Protein AF-A0A7T5E0L0-F1 (afdb_monomer_lite)

Secondary structure (DSSP, 8-state):
--HHHHHHHHHH-TTBS--HHHHHHHHHHHHHHHHHHT--HHHHHHHHHHHHHHHHHHHHHHHHHH-HHHHHHHHHHHSSTTTHHHHHHHS-HHHHHHHHHHHHHHH---HHHHHHHHHHHHHHHHHHHHTTSBPTT-----HHHHHHHHS-TTSS--HHHHHHHHHHHHSPPP--

Sequence (176 aa):
MSLFFDVLTAINNPHQQGSVDQLGSVVEALQQLASRQGLEMAQMIALLDSLGQELQPILQDQASAIGVGALEGLLGKLSGAGSLGLLQVAIPRPLQQEIIQAVAQQTGIQADQIQAMLPQLIPAIMGLLGMGAAKPGTSGQNVLLEAFLKSEPGQSTDLGTVINFATRFLNPPAQA

Radius of gyration: 15.5 Å; chains: 1; bounding box: 49×32×40 Å

Foldseek 3Di:
DALLVVLVVLCVDPQFQHHLVLLVVLLVLLVVLCVVLVHDLVLSLLLQQLLLLLVQVLLLVVCVVPNQVVSLVLLVVCLDPPNPVSCCVSQPPVSLQVSLVSSCVRRVDDSVSSVVCVSVSVSSVSSSQRSQDGDPPDDDGSSSSVQSNPADNVGHSSSSVSSVVSVCVVVPPDDD

Structure (mmCIF, N/CA/C/O backbone):
data_AF-A0A7T5E0L0-F1
#
_entry.id   AF-A0A7T5E0L0-F1
#
loop_
_atom_site.group_PDB
_atom_site.id
_atom_site.type_symbol
_atom_site.label_atom_id
_atom_site.label_alt_id
_atom_site.label_comp_id
_atom_site.label_asym_id
_atom_site.label_entity_id
_atom_site.label_seq_id
_atom_site.pdbx_PDB_ins_code
_atom_site.Cartn_x
_atom_site.Cartn_y
_atom_site.Cartn_z
_atom_site.occupancy
_atom_site.B_iso_or_equiv
_atom_site.auth_seq_id
_atom_site.auth_comp_id
_atom_site.auth_asym_id
_atom_site.auth_atom_id
_atom_site.pdbx_PDB_model_num
ATOM 1 N N . MET A 1 1 ? 1.299 15.545 -6.911 1.00 59.91 1 MET A N 1
ATOM 2 C CA . MET A 1 1 ? 0.249 14.930 -7.757 1.00 59.91 1 MET A CA 1
ATOM 3 C C . MET A 1 1 ? -0.255 13.719 -6.988 1.00 59.91 1 MET A C 1
ATOM 5 O O . MET A 1 1 ? 0.554 13.123 -6.295 1.00 59.91 1 MET A O 1
ATOM 9 N N . SER A 1 2 ? -1.561 13.435 -6.982 1.00 80.62 2 SER A N 1
ATOM 10 C CA . SER A 1 2 ? -2.090 12.315 -6.183 1.00 80.62 2 SER A CA 1
ATOM 11 C C . SER A 1 2 ? -1.760 10.983 -6.856 1.00 80.62 2 SER A C 1
ATOM 13 O O . SER A 1 2 ? -1.928 10.871 -8.070 1.00 80.62 2 SER A O 1
ATOM 15 N N . LEU A 1 3 ? -1.408 9.973 -6.056 1.00 87.31 3 LEU A N 1
ATOM 16 C CA . LEU A 1 3 ? -1.119 8.608 -6.505 1.00 87.31 3 LEU A CA 1
ATOM 17 C C . LEU A 1 3 ? -2.241 8.018 -7.384 1.00 87.31 3 LEU A C 1
ATOM 19 O O . LEU A 1 3 ? -1.978 7.217 -8.273 1.00 87.31 3 LEU A O 1
ATOM 23 N N . PHE A 1 4 ? -3.495 8.454 -7.212 1.00 88.94 4 PHE A N 1
ATOM 24 C CA . PHE A 1 4 ? -4.599 8.039 -8.083 1.00 88.94 4 PHE A CA 1
ATOM 25 C C . PHE A 1 4 ? -4.435 8.523 -9.533 1.00 88.94 4 PHE A C 1
ATOM 27 O O . PHE A 1 4 ? -4.710 7.777 -10.470 1.00 88.94 4 PHE A O 1
ATOM 34 N N . PHE A 1 5 ? -3.961 9.755 -9.744 1.00 88.50 5 PHE A N 1
ATOM 35 C CA . PHE A 1 5 ? -3.672 10.243 -11.095 1.00 88.50 5 PHE A CA 1
ATOM 36 C C . PHE A 1 5 ? -2.504 9.488 -11.722 1.00 88.50 5 PHE A C 1
ATOM 38 O O . PHE A 1 5 ? -2.532 9.219 -12.925 1.00 88.50 5 PHE A O 1
ATOM 45 N N . ASP A 1 6 ? -1.515 9.099 -10.918 1.00 89.50 6 ASP A N 1
ATOM 46 C CA . ASP A 1 6 ? -0.421 8.256 -11.389 1.00 89.50 6 ASP A CA 1
ATOM 47 C C . ASP A 1 6 ? -0.944 6.867 -11.779 1.00 89.50 6 ASP A C 1
ATOM 49 O O . ASP A 1 6 ? -0.530 6.334 -12.806 1.00 89.50 6 ASP A O 1
ATOM 53 N N . VAL A 1 7 ? -1.929 6.314 -11.053 1.00 89.81 7 VAL A N 1
ATOM 54 C CA . VAL A 1 7 ? -2.611 5.057 -11.425 1.00 89.81 7 VAL A CA 1
ATOM 55 C C . VAL A 1 7 ? -3.330 5.201 -12.765 1.00 89.81 7 VAL A C 1
ATOM 57 O O . VAL A 1 7 ? -3.176 4.347 -13.635 1.00 89.81 7 VAL A O 1
ATOM 60 N N . LEU A 1 8 ? -4.079 6.285 -12.981 1.00 91.00 8 LEU A N 1
ATOM 61 C CA . LEU A 1 8 ? -4.738 6.526 -14.270 1.00 91.00 8 LEU A CA 1
ATOM 62 C C . LEU A 1 8 ? -3.728 6.701 -15.410 1.00 91.00 8 LEU A C 1
ATOM 64 O O . LEU A 1 8 ? -3.932 6.181 -16.507 1.00 91.00 8 LEU A O 1
ATOM 68 N N . THR A 1 9 ? -2.625 7.399 -15.144 1.00 90.62 9 THR A N 1
ATOM 69 C CA . THR A 1 9 ? -1.525 7.563 -16.101 1.00 90.62 9 THR A CA 1
ATOM 70 C C . THR A 1 9 ? -0.888 6.216 -16.423 1.00 90.62 9 THR A C 1
ATOM 72 O O . THR A 1 9 ? -0.612 5.943 -17.589 1.00 90.62 9 THR A O 1
ATOM 75 N N . ALA A 1 10 ? -0.725 5.350 -15.421 1.00 90.75 10 ALA A N 1
ATOM 76 C CA . ALA A 1 10 ? -0.184 4.012 -15.592 1.00 90.75 10 ALA A CA 1
ATOM 77 C C . ALA A 1 10 ? -1.085 3.118 -16.439 1.00 90.75 10 ALA A C 1
ATOM 79 O O . ALA A 1 10 ? -0.617 2.465 -17.367 1.00 90.75 10 ALA A O 1
ATOM 80 N N . ILE A 1 11 ? -2.390 3.153 -16.176 1.00 91.56 11 ILE A N 1
ATOM 81 C CA . ILE A 1 11 ? -3.395 2.429 -16.959 1.00 91.56 11 ILE A CA 1
ATOM 82 C C . ILE A 1 11 ? -3.414 2.909 -18.417 1.00 91.56 11 ILE A C 1
ATOM 84 O O . ILE A 1 11 ? -3.551 2.104 -19.335 1.00 91.56 11 ILE A O 1
ATOM 88 N N . ASN A 1 12 ? -3.269 4.215 -18.644 1.00 91.44 12 ASN A N 1
ATOM 89 C CA . ASN A 1 12 ? -3.275 4.792 -19.988 1.00 91.44 12 ASN A CA 1
ATOM 90 C C . ASN A 1 12 ? -1.915 4.664 -20.707 1.00 91.44 12 ASN A C 1
ATOM 92 O O . ASN A 1 12 ? -1.800 4.985 -21.890 1.00 91.44 12 ASN A O 1
ATOM 96 N N . ASN A 1 13 ? -0.864 4.203 -20.022 1.00 88.81 13 ASN A N 1
ATOM 97 C CA . ASN A 1 13 ? 0.455 4.036 -20.614 1.00 88.81 13 ASN A CA 1
ATOM 98 C C . ASN A 1 13 ? 0.610 2.618 -21.193 1.00 88.81 13 ASN A C 1
ATOM 100 O O . ASN A 1 13 ? 0.701 1.645 -20.440 1.00 88.81 13 ASN A O 1
ATOM 104 N N . PRO A 1 14 ? 0.741 2.457 -22.525 1.00 86.25 14 PRO A N 1
ATOM 105 C CA . PRO A 1 14 ? 0.881 1.136 -23.134 1.00 86.25 14 PRO A CA 1
ATOM 106 C C . PRO A 1 14 ? 2.147 0.394 -22.682 1.00 86.25 14 PRO A C 1
ATOM 108 O O . PRO A 1 14 ? 2.178 -0.835 -22.766 1.00 86.25 14 PRO A O 1
ATOM 111 N N . HIS A 1 15 ? 3.157 1.100 -22.167 1.00 87.81 15 HIS A N 1
ATOM 112 C CA . HIS A 1 15 ? 4.403 0.525 -21.660 1.00 87.81 15 HIS A CA 1
ATOM 113 C C . HIS A 1 15 ? 4.331 0.065 -20.197 1.00 87.81 15 HIS A C 1
ATOM 115 O O . HIS A 1 15 ? 5.283 -0.548 -19.724 1.00 87.81 15 HIS A O 1
ATOM 121 N N . GLN A 1 16 ? 3.231 0.318 -19.484 1.00 89.31 16 GLN A N 1
ATOM 122 C CA . GLN A 1 16 ? 3.060 -0.090 -18.087 1.00 89.31 16 GLN A CA 1
ATOM 123 C C . GLN A 1 16 ? 2.062 -1.241 -17.948 1.00 89.31 16 GLN A C 1
ATOM 125 O O . GLN A 1 16 ? 1.278 -1.522 -18.858 1.00 89.31 16 GLN A O 1
ATOM 130 N N . GLN A 1 17 ? 2.157 -1.975 -16.839 1.00 87.50 17 GLN A N 1
ATOM 131 C CA . GLN A 1 17 ? 1.380 -3.194 -16.590 1.00 87.50 17 GLN A CA 1
ATOM 132 C C . GLN A 1 17 ? -0.063 -2.926 -16.144 1.00 87.50 17 GLN A C 1
ATOM 134 O O . GLN A 1 17 ? -0.886 -3.840 -16.218 1.00 87.50 17 GLN A O 1
ATOM 139 N N . GLY A 1 18 ? -0.364 -1.698 -15.719 1.00 89.19 18 GLY A N 1
ATOM 140 C CA . GLY A 1 18 ? -1.667 -1.286 -15.223 1.00 89.19 18 GLY A CA 1
ATOM 141 C C . GLY A 1 18 ? -2.789 -1.453 -16.242 1.00 89.19 18 GLY A C 1
ATOM 142 O O . GLY A 1 18 ? -2.638 -1.182 -17.431 1.00 89.19 18 GLY A O 1
ATOM 143 N N . SER A 1 19 ? -3.947 -1.889 -15.754 1.00 90.62 19 SER A N 1
ATOM 144 C CA . SER A 1 19 ? -5.193 -1.969 -16.519 1.00 90.62 19 SER A CA 1
ATOM 145 C C . SER A 1 19 ? -6.396 -1.657 -15.633 1.00 90.62 19 SER A C 1
ATOM 147 O O . SER A 1 19 ? -6.329 -1.773 -14.407 1.00 90.62 19 SER A O 1
ATOM 149 N N . VAL A 1 20 ? -7.511 -1.276 -16.260 1.00 91.25 20 VAL A N 1
ATOM 150 C CA . VAL A 1 20 ? -8.780 -1.045 -15.553 1.00 91.25 20 VAL A CA 1
ATOM 151 C C . VAL A 1 20 ? -9.276 -2.335 -14.891 1.00 91.25 20 VAL A C 1
ATOM 153 O O . VAL A 1 20 ? -9.736 -2.282 -13.755 1.00 91.25 20 VAL A O 1
ATOM 156 N N . ASP A 1 21 ? -9.112 -3.492 -15.540 1.00 90.38 21 ASP A N 1
ATOM 157 C CA . ASP A 1 21 ? -9.512 -4.799 -14.997 1.00 90.38 21 ASP A CA 1
ATOM 158 C C . ASP A 1 21 ? -8.752 -5.167 -13.715 1.00 90.38 21 ASP A C 1
ATOM 160 O O . ASP A 1 21 ? -9.340 -5.663 -12.751 1.00 90.38 21 ASP A O 1
ATOM 164 N N . GLN A 1 22 ? -7.444 -4.887 -13.673 1.00 87.44 22 GLN A N 1
ATOM 165 C CA . GLN A 1 22 ? -6.635 -5.082 -12.465 1.00 87.44 22 GLN A CA 1
ATOM 166 C C . GLN A 1 22 ? -7.090 -4.157 -11.337 1.00 87.44 22 GLN A C 1
ATOM 168 O O . GLN A 1 22 ? -7.245 -4.614 -10.206 1.00 87.44 22 GLN A O 1
ATOM 173 N N . LEU A 1 23 ? -7.342 -2.878 -11.642 1.00 90.25 23 LEU A N 1
ATOM 174 C CA . LEU A 1 23 ? -7.851 -1.928 -10.652 1.00 90.25 23 LEU A CA 1
ATOM 175 C C . LEU A 1 23 ? -9.202 -2.389 -10.091 1.00 90.25 23 LEU A C 1
ATOM 177 O O . LEU A 1 23 ? -9.395 -2.370 -8.877 1.00 90.25 23 LEU A O 1
ATOM 181 N N . GLY A 1 24 ? -10.102 -2.853 -10.964 1.00 90.56 24 GLY A N 1
ATOM 182 C CA . GLY A 1 24 ? -11.386 -3.443 -10.590 1.00 90.56 24 GLY A CA 1
ATOM 183 C C . GLY A 1 24 ? -11.225 -4.627 -9.647 1.00 90.56 24 GLY A C 1
ATOM 184 O O . GLY A 1 24 ? -11.772 -4.612 -8.548 1.00 90.56 24 GLY A O 1
ATOM 185 N N . SER A 1 25 ? -10.377 -5.585 -10.018 1.00 89.06 25 SER A N 1
ATOM 186 C CA . SER A 1 25 ? -10.106 -6.782 -9.214 1.00 89.06 25 SER A CA 1
ATOM 187 C C . SER A 1 25 ? -9.557 -6.444 -7.820 1.00 89.06 25 SER A C 1
ATOM 189 O O . SER A 1 25 ? -9.943 -7.067 -6.830 1.00 89.06 25 SER A O 1
ATOM 191 N N . VAL A 1 26 ? -8.669 -5.445 -7.718 1.00 88.06 26 VAL A N 1
ATOM 192 C CA . VAL A 1 26 ? -8.126 -4.974 -6.431 1.00 88.06 26 VAL A CA 1
ATOM 193 C C . VAL A 1 26 ? -9.226 -4.344 -5.578 1.00 88.06 26 VAL A C 1
ATOM 195 O O . VAL A 1 26 ? -9.364 -4.689 -4.404 1.00 88.06 26 VAL A O 1
ATOM 198 N N . VAL A 1 27 ? -10.032 -3.451 -6.157 1.00 90.06 27 VAL A N 1
ATOM 199 C CA . VAL A 1 27 ? -11.134 -2.785 -5.448 1.00 90.06 27 VAL A CA 1
ATOM 200 C C . VAL A 1 27 ? -12.171 -3.802 -4.964 1.00 90.06 27 VAL A C 1
ATOM 202 O O . VAL A 1 27 ? -12.574 -3.752 -3.802 1.00 90.06 27 VAL A O 1
ATOM 205 N N . GLU A 1 28 ? -12.562 -4.760 -5.802 1.00 90.19 28 GLU A N 1
ATOM 206 C CA . GLU A 1 28 ? -13.502 -5.823 -5.435 1.00 90.19 28 GLU A CA 1
ATOM 207 C C . GLU A 1 28 ? -12.957 -6.711 -4.311 1.00 90.19 28 GLU A C 1
ATOM 209 O O . GLU A 1 28 ? -13.676 -7.003 -3.353 1.00 90.19 28 GLU A O 1
ATOM 214 N N . ALA A 1 29 ? -11.681 -7.105 -4.375 1.00 89.44 29 ALA A N 1
ATOM 215 C CA . ALA A 1 29 ? -11.056 -7.907 -3.326 1.00 89.44 29 ALA A CA 1
ATOM 216 C C . ALA A 1 29 ? -11.046 -7.171 -1.976 1.00 89.44 29 ALA A C 1
ATOM 218 O O . ALA A 1 29 ? -11.347 -7.769 -0.941 1.00 89.44 29 ALA A O 1
ATOM 219 N N . LEU A 1 30 ? -10.764 -5.865 -1.983 1.00 89.44 30 LEU A N 1
ATOM 220 C CA . LEU A 1 30 ? -10.801 -5.027 -0.784 1.00 89.44 30 LEU A CA 1
ATOM 221 C C . LEU A 1 30 ? -12.228 -4.874 -0.239 1.00 89.44 30 LEU A C 1
ATOM 223 O O . LEU A 1 30 ? -12.431 -5.008 0.966 1.00 89.44 30 LEU A O 1
ATOM 227 N N . GLN A 1 31 ? -13.230 -4.668 -1.096 1.00 89.19 31 GLN A N 1
ATOM 228 C CA . GLN A 1 31 ? -14.636 -4.595 -0.673 1.00 89.19 31 GLN A CA 1
ATOM 229 C C . GLN A 1 31 ? -15.121 -5.914 -0.056 1.00 89.19 31 GLN A C 1
ATOM 231 O O . GLN A 1 31 ? -15.789 -5.916 0.983 1.00 89.19 31 GLN A O 1
ATOM 236 N N . GLN A 1 32 ? -14.754 -7.050 -0.654 1.00 90.62 32 GLN A N 1
ATOM 237 C CA . GLN A 1 32 ? -15.061 -8.369 -0.104 1.00 90.62 32 GLN A CA 1
ATOM 238 C C . GLN A 1 32 ? -14.356 -8.595 1.236 1.00 90.62 32 GLN A C 1
ATOM 240 O O . GLN A 1 32 ? -14.961 -9.136 2.160 1.00 90.62 32 GLN A O 1
ATOM 245 N N . LEU A 1 33 ? -13.096 -8.171 1.361 1.00 90.50 33 LEU A N 1
ATOM 246 C CA . LEU A 1 33 ? -12.334 -8.278 2.602 1.00 90.50 33 LEU A CA 1
ATOM 247 C C . LEU A 1 33 ? -12.951 -7.433 3.723 1.00 90.50 33 LEU A C 1
ATOM 249 O O . LEU A 1 33 ? -13.157 -7.955 4.817 1.00 90.50 33 LEU A O 1
ATOM 253 N N . ALA A 1 34 ? -13.304 -6.176 3.443 1.00 89.44 34 ALA A N 1
ATOM 254 C CA . ALA A 1 34 ? -13.997 -5.308 4.395 1.00 89.44 34 ALA A CA 1
ATOM 255 C C . ALA A 1 34 ? -15.317 -5.943 4.860 1.00 89.44 34 ALA A C 1
ATOM 257 O O . ALA A 1 34 ? -15.552 -6.088 6.059 1.00 89.44 34 ALA A O 1
ATOM 258 N N . SER A 1 35 ? -16.117 -6.445 3.912 1.00 90.44 35 SER A N 1
ATOM 259 C CA . SER A 1 35 ? -17.390 -7.120 4.199 1.00 90.44 35 SER A CA 1
ATOM 260 C C . SER A 1 35 ? -17.215 -8.363 5.079 1.00 90.44 35 SER A C 1
ATOM 262 O O . SER A 1 35 ? -18.001 -8.586 5.996 1.00 90.44 35 SER A O 1
ATOM 264 N N . ARG A 1 36 ? -16.169 -9.170 4.842 1.00 90.81 36 ARG A N 1
ATOM 265 C CA . ARG A 1 36 ? -15.860 -10.370 5.646 1.00 90.81 36 ARG A CA 1
ATOM 266 C C . ARG A 1 36 ? -15.466 -10.044 7.084 1.00 90.81 36 ARG A C 1
ATOM 268 O O . ARG A 1 36 ? -15.719 -10.856 7.965 1.00 90.81 36 ARG A O 1
ATOM 275 N N . GLN A 1 37 ? -14.843 -8.890 7.303 1.00 89.94 37 GLN A N 1
ATOM 276 C CA . GLN A 1 37 ? -14.404 -8.428 8.622 1.00 89.94 37 GLN A CA 1
ATOM 277 C C . GLN A 1 37 ? -15.461 -7.561 9.324 1.00 89.94 37 GLN A C 1
ATOM 279 O O . GLN A 1 37 ? -15.243 -7.118 10.444 1.00 89.94 37 GLN A O 1
ATOM 284 N N . GLY A 1 38 ? -16.614 -7.316 8.688 1.00 89.56 38 GLY A N 1
ATOM 285 C CA . GLY A 1 38 ? -17.655 -6.443 9.236 1.00 89.56 38 GLY A CA 1
ATOM 286 C C . GLY A 1 38 ? -17.250 -4.966 9.287 1.00 89.56 38 GLY A C 1
ATOM 287 O O . GLY A 1 38 ? -17.796 -4.217 10.093 1.00 89.56 38 GLY A O 1
ATOM 288 N N . LEU A 1 39 ? -16.298 -4.551 8.446 1.00 90.56 39 LEU A N 1
ATOM 289 C CA . LEU A 1 39 ? -15.814 -3.176 8.365 1.00 90.56 39 LEU A CA 1
ATOM 290 C C . LEU A 1 39 ? -16.587 -2.388 7.310 1.00 90.56 39 LEU A C 1
ATOM 292 O O . LEU A 1 39 ? -16.857 -2.874 6.210 1.00 90.56 39 LEU A O 1
ATOM 296 N N . GLU A 1 40 ? -16.882 -1.128 7.616 1.00 90.25 40 GLU A N 1
ATOM 297 C CA . GLU A 1 40 ? -17.387 -0.189 6.618 1.00 90.25 40 GLU A CA 1
ATOM 298 C C . GLU A 1 40 ? -16.273 0.244 5.659 1.00 90.25 40 GLU A C 1
ATOM 300 O O . GLU A 1 40 ? -15.097 0.301 6.023 1.00 90.25 40 GLU A O 1
ATOM 305 N N . MET A 1 41 ? -16.638 0.640 4.435 1.00 86.62 41 MET A N 1
ATOM 306 C CA . MET A 1 41 ? -15.655 1.093 3.444 1.00 86.62 41 MET A CA 1
ATOM 307 C C . MET A 1 41 ? -14.837 2.298 3.938 1.00 86.62 41 MET A C 1
ATOM 309 O O . MET A 1 41 ? -13.653 2.396 3.636 1.00 86.62 41 MET A O 1
ATOM 313 N N . ALA A 1 42 ? -15.432 3.188 4.742 1.00 87.81 42 ALA A N 1
ATOM 314 C CA . ALA A 1 42 ? -14.715 4.306 5.358 1.00 87.81 42 ALA A CA 1
ATOM 315 C C . ALA A 1 42 ? -13.607 3.834 6.320 1.00 87.81 42 ALA A C 1
ATOM 317 O O . ALA A 1 42 ? -12.508 4.383 6.304 1.00 87.81 42 ALA A O 1
ATOM 318 N N . GLN A 1 43 ? -13.869 2.781 7.101 1.00 90.62 43 GLN A N 1
ATOM 319 C CA . GLN A 1 43 ? -12.877 2.171 7.992 1.00 90.62 43 GLN A CA 1
ATOM 320 C C . GLN A 1 43 ? -11.783 1.465 7.184 1.00 90.62 43 GLN A C 1
ATOM 322 O O . GLN A 1 43 ? -10.609 1.570 7.516 1.00 90.62 43 GLN A O 1
ATOM 327 N N . MET A 1 44 ? -12.148 0.808 6.078 1.00 90.62 44 MET A N 1
ATOM 328 C CA . MET A 1 44 ? -11.187 0.188 5.161 1.00 90.62 44 MET A CA 1
ATOM 329 C C . MET A 1 44 ? -10.276 1.215 4.476 1.00 90.62 44 MET A C 1
ATOM 331 O O . MET A 1 44 ? -9.083 0.978 4.317 1.00 90.62 44 MET A O 1
ATOM 335 N N . ILE A 1 45 ? -10.821 2.366 4.083 1.00 89.88 45 ILE A N 1
ATOM 336 C CA . ILE A 1 45 ? -10.051 3.484 3.523 1.00 89.88 45 ILE A CA 1
ATOM 337 C C . ILE A 1 45 ? -9.048 3.995 4.562 1.00 89.88 45 ILE A C 1
ATOM 339 O O . ILE A 1 45 ? -7.856 4.033 4.270 1.00 89.88 45 ILE A O 1
ATOM 343 N N . ALA A 1 46 ? -9.501 4.281 5.786 1.00 90.38 46 ALA A N 1
ATOM 344 C CA . ALA A 1 46 ? -8.618 4.714 6.869 1.00 90.38 46 ALA A CA 1
ATOM 345 C C . ALA A 1 46 ? -7.535 3.667 7.183 1.00 90.38 46 ALA A C 1
ATOM 347 O O . ALA A 1 46 ? -6.373 4.012 7.371 1.00 90.38 46 ALA A O 1
ATOM 348 N N . LEU A 1 47 ? -7.897 2.380 7.172 1.00 91.69 47 LEU A N 1
ATOM 349 C CA . LEU A 1 47 ? -6.963 1.270 7.344 1.00 91.69 47 LEU A CA 1
ATOM 350 C C . LEU A 1 47 ? -5.858 1.273 6.293 1.00 91.69 47 LEU A C 1
ATOM 352 O O . LEU A 1 47 ? -4.692 1.098 6.634 1.00 91.69 47 LEU A O 1
ATOM 356 N N . LEU A 1 48 ? -6.222 1.455 5.025 1.00 90.81 48 LEU A N 1
ATOM 357 C CA . LEU A 1 48 ? -5.273 1.496 3.918 1.00 90.81 48 LEU A CA 1
ATOM 358 C C . LEU A 1 48 ? -4.372 2.729 3.980 1.00 90.81 48 LEU A C 1
ATOM 360 O O . LEU A 1 48 ? -3.183 2.601 3.698 1.00 90.81 48 LEU A O 1
ATOM 364 N N . ASP A 1 49 ? -4.910 3.889 4.361 1.00 89.56 49 ASP A N 1
ATOM 365 C CA . ASP A 1 49 ? -4.130 5.118 4.536 1.00 89.56 49 ASP A CA 1
ATOM 366 C C . ASP A 1 49 ? -3.104 4.955 5.667 1.00 89.56 49 ASP A C 1
ATOM 368 O O . ASP A 1 49 ? -1.906 5.122 5.435 1.00 89.56 49 ASP A O 1
ATOM 372 N N . SER A 1 50 ? -3.537 4.527 6.857 1.00 89.69 50 SER A N 1
ATOM 373 C CA . SER A 1 50 ? -2.639 4.258 7.987 1.00 89.69 50 SER A CA 1
ATOM 374 C C . SER A 1 50 ? -1.607 3.180 7.654 1.00 89.69 50 SER A C 1
ATOM 376 O O . SER A 1 50 ? -0.421 3.347 7.918 1.00 89.69 50 SER A O 1
ATOM 378 N N . LEU A 1 51 ? -2.019 2.079 7.018 1.00 89.12 51 LEU A N 1
ATOM 379 C CA . LEU A 1 51 ? -1.091 1.021 6.621 1.00 89.12 51 LEU A CA 1
ATOM 380 C C . LEU A 1 51 ? -0.078 1.514 5.578 1.00 89.12 51 LEU A C 1
ATOM 382 O O . LEU A 1 51 ? 1.091 1.141 5.638 1.00 89.12 51 LEU A O 1
ATOM 386 N N . GLY A 1 52 ? -0.503 2.361 4.640 1.00 88.00 52 GLY A N 1
ATOM 387 C CA . GLY A 1 52 ? 0.379 3.018 3.680 1.00 88.00 52 GLY A CA 1
ATOM 388 C C . GLY A 1 52 ? 1.424 3.890 4.364 1.00 88.00 52 GLY A C 1
ATOM 389 O O . GLY A 1 52 ? 2.603 3.765 4.045 1.00 88.00 52 GLY A O 1
ATOM 390 N N . GLN A 1 53 ? 1.011 4.702 5.337 1.00 87.06 53 GLN A N 1
ATOM 391 C CA . GLN A 1 53 ? 1.899 5.579 6.104 1.00 87.06 53 GLN A CA 1
ATOM 392 C C . GLN A 1 53 ? 2.955 4.807 6.900 1.00 87.06 53 GLN A C 1
ATOM 394 O O . GLN A 1 53 ? 4.111 5.220 6.921 1.00 87.06 53 GLN A O 1
ATOM 399 N N . GLU A 1 54 ? 2.595 3.667 7.493 1.00 87.12 54 GLU A N 1
ATOM 400 C CA . GLU A 1 54 ? 3.552 2.828 8.223 1.00 87.12 54 GLU A CA 1
ATOM 401 C C . GLU A 1 54 ? 4.485 2.044 7.277 1.00 87.12 54 GLU A C 1
ATOM 403 O O . GLU A 1 54 ? 5.674 1.883 7.551 1.00 87.12 54 GLU A O 1
ATOM 408 N N . LEU A 1 55 ? 3.978 1.568 6.130 1.00 85.88 55 LEU A N 1
ATOM 409 C CA . LEU A 1 55 ? 4.772 0.806 5.152 1.00 85.88 55 LEU A CA 1
ATOM 410 C C . LEU A 1 55 ? 5.737 1.675 4.348 1.00 85.88 55 LEU A C 1
ATOM 412 O O . LEU A 1 55 ? 6.789 1.200 3.917 1.00 85.88 55 LEU A O 1
ATOM 416 N N . GLN A 1 56 ? 5.383 2.932 4.116 1.00 86.94 56 GLN A N 1
ATOM 417 C CA . GLN A 1 56 ? 6.165 3.845 3.303 1.00 86.94 56 GLN A CA 1
ATOM 418 C C . GLN A 1 56 ? 7.620 4.019 3.778 1.00 86.94 56 GLN A C 1
ATOM 420 O O . GLN A 1 56 ? 8.514 3.762 2.967 1.00 86.94 56 GLN A O 1
ATOM 425 N N . PRO A 1 57 ? 7.911 4.393 5.041 1.00 86.06 57 PRO A N 1
ATOM 426 C CA . PRO A 1 57 ? 9.288 4.554 5.508 1.00 86.06 57 PRO A CA 1
ATOM 427 C C . PRO A 1 57 ? 10.074 3.237 5.462 1.00 86.06 57 PRO A C 1
ATOM 429 O O . PRO A 1 57 ? 11.260 3.248 5.150 1.00 86.06 57 PRO A O 1
ATOM 432 N N . ILE A 1 58 ? 9.413 2.096 5.687 1.00 85.00 58 ILE A N 1
ATOM 433 C CA . ILE A 1 58 ? 10.035 0.765 5.604 1.00 85.00 58 ILE A CA 1
ATOM 434 C C . ILE A 1 58 ? 10.487 0.482 4.167 1.00 85.00 58 ILE A C 1
ATOM 436 O O . ILE A 1 58 ? 11.611 0.041 3.927 1.00 85.00 58 ILE A O 1
ATOM 440 N N . LEU A 1 59 ? 9.618 0.761 3.194 1.00 85.50 59 LEU A N 1
ATOM 441 C CA . LEU A 1 59 ? 9.931 0.584 1.780 1.00 85.50 59 LEU A CA 1
ATOM 442 C C . LEU A 1 59 ? 10.960 1.608 1.285 1.00 85.50 59 LEU A C 1
ATOM 444 O O . LEU A 1 59 ? 11.770 1.266 0.428 1.00 85.50 59 LEU A O 1
ATOM 448 N N . GLN A 1 60 ? 10.979 2.828 1.829 1.00 86.94 60 GLN A N 1
ATOM 449 C CA . GLN A 1 60 ? 12.014 3.828 1.538 1.00 86.94 60 GLN A CA 1
ATOM 450 C C . GLN A 1 60 ? 13.390 3.412 2.070 1.00 86.94 60 GLN A C 1
ATOM 452 O O . GLN A 1 60 ? 14.380 3.524 1.343 1.00 86.94 60 GLN A O 1
ATOM 457 N N . ASP A 1 61 ? 13.462 2.897 3.300 1.00 87.38 61 ASP A N 1
ATOM 458 C CA . ASP A 1 61 ? 14.702 2.368 3.879 1.00 87.38 61 ASP A CA 1
ATOM 459 C C . ASP A 1 61 ? 15.217 1.187 3.049 1.00 87.38 61 ASP A C 1
ATOM 461 O O . ASP A 1 61 ? 16.370 1.163 2.612 1.00 87.38 61 ASP A O 1
ATOM 465 N N . GLN A 1 62 ? 14.318 0.268 2.688 1.00 84.38 62 GLN A N 1
ATOM 466 C CA . GLN A 1 62 ? 14.663 -0.865 1.841 1.00 84.38 62 GLN A CA 1
ATOM 467 C C . GLN A 1 62 ? 15.112 -0.417 0.444 1.00 84.38 62 GLN A C 1
ATOM 469 O O . GLN A 1 62 ? 16.151 -0.868 -0.035 1.00 84.38 62 GLN A O 1
ATOM 474 N N . ALA A 1 63 ? 14.405 0.516 -0.197 1.00 85.56 63 ALA A N 1
ATOM 475 C CA . ALA A 1 63 ? 14.817 1.095 -1.475 1.00 85.56 63 ALA A CA 1
ATOM 476 C C . ALA A 1 63 ? 16.188 1.785 -1.390 1.00 85.56 63 ALA A C 1
ATOM 478 O O . ALA A 1 63 ? 16.963 1.704 -2.342 1.00 85.56 63 ALA A O 1
ATOM 479 N N . SER A 1 64 ? 16.511 2.414 -0.259 1.00 86.69 64 SER A N 1
ATOM 480 C CA . SER A 1 64 ? 17.824 3.023 -0.016 1.00 86.69 64 SER A CA 1
ATOM 481 C C . SER A 1 64 ? 18.925 1.971 0.161 1.00 86.69 64 SER A C 1
ATOM 483 O O . SER A 1 64 ? 20.058 2.196 -0.260 1.00 86.69 64 SER A O 1
ATOM 485 N N . ALA A 1 65 ? 18.596 0.806 0.728 1.00 86.31 65 ALA A N 1
ATOM 486 C CA . ALA A 1 65 ? 19.538 -0.286 0.957 1.00 86.31 65 ALA A CA 1
ATOM 487 C C . ALA A 1 65 ? 19.810 -1.147 -0.291 1.00 86.31 65 ALA A C 1
ATOM 489 O O . ALA A 1 65 ? 20.962 -1.484 -0.564 1.00 86.31 65 ALA A O 1
ATOM 490 N N . ILE A 1 66 ? 18.768 -1.529 -1.041 1.00 82.75 66 ILE A N 1
ATOM 491 C CA . ILE A 1 66 ? 18.877 -2.465 -2.181 1.00 82.75 66 ILE A CA 1
ATOM 492 C C . ILE A 1 66 ? 18.688 -1.803 -3.552 1.00 82.75 66 ILE A C 1
ATOM 494 O O . ILE A 1 66 ? 18.954 -2.428 -4.578 1.00 82.75 66 ILE A O 1
ATOM 498 N N . GLY A 1 67 ? 18.260 -0.541 -3.588 1.00 85.25 67 GLY A N 1
ATOM 499 C CA . GLY A 1 67 ? 17.897 0.179 -4.805 1.00 85.25 67 GLY A CA 1
ATOM 500 C C . GLY A 1 67 ? 16.443 -0.062 -5.227 1.00 85.25 67 GLY A C 1
ATOM 501 O O . GLY A 1 67 ? 15.905 -1.163 -5.092 1.00 85.25 67 GLY A O 1
ATOM 502 N N . VAL A 1 68 ? 15.815 0.969 -5.804 1.00 81.69 68 VAL A N 1
ATOM 503 C CA . VAL A 1 68 ? 14.407 0.934 -6.250 1.00 81.69 68 VAL A CA 1
ATOM 504 C C . VAL A 1 68 ? 14.153 -0.215 -7.233 1.00 81.69 68 VAL A C 1
ATOM 506 O O . VAL A 1 68 ? 13.218 -0.977 -7.030 1.00 81.69 68 VAL A O 1
ATOM 509 N N . GLY A 1 69 ? 15.037 -0.440 -8.211 1.00 80.62 69 GLY A N 1
ATOM 510 C CA . GLY A 1 69 ? 14.878 -1.533 -9.182 1.00 80.62 69 GLY A CA 1
ATOM 511 C C . GLY A 1 69 ? 14.903 -2.940 -8.568 1.00 80.62 69 GLY A C 1
ATOM 512 O O . GLY A 1 69 ? 14.193 -3.837 -9.024 1.00 80.62 69 GLY A O 1
ATOM 513 N N . ALA A 1 70 ? 15.689 -3.149 -7.505 1.00 81.00 70 ALA A N 1
ATOM 514 C CA . ALA A 1 70 ? 15.696 -4.422 -6.787 1.00 81.00 70 ALA A CA 1
ATOM 515 C C . ALA A 1 70 ? 14.423 -4.592 -5.949 1.00 81.00 70 ALA A C 1
ATOM 517 O O . ALA A 1 70 ? 13.866 -5.692 -5.902 1.00 81.00 70 ALA A O 1
ATOM 518 N N . LEU A 1 71 ? 13.937 -3.502 -5.342 1.00 82.69 71 LEU A N 1
ATOM 519 C CA . LEU A 1 71 ? 12.656 -3.480 -4.643 1.00 82.69 71 LEU A CA 1
ATOM 520 C C . LEU A 1 71 ? 11.501 -3.785 -5.606 1.00 82.69 71 LEU A C 1
ATOM 522 O O . LEU A 1 71 ? 10.700 -4.664 -5.312 1.00 82.69 71 LEU A O 1
ATOM 526 N N . GLU A 1 72 ? 11.457 -3.170 -6.790 1.00 78.62 72 GLU A N 1
ATOM 527 C CA . GLU A 1 72 ? 10.471 -3.471 -7.841 1.00 78.62 72 GLU A CA 1
ATOM 528 C C . GLU A 1 72 ? 10.453 -4.962 -8.201 1.00 78.62 72 GLU A C 1
ATOM 530 O O . GLU A 1 72 ? 9.391 -5.584 -8.254 1.00 78.62 72 GLU A O 1
ATOM 535 N N . GLY A 1 73 ? 11.632 -5.561 -8.402 1.00 77.25 73 GLY A N 1
ATOM 536 C CA . GLY A 1 73 ? 11.761 -6.989 -8.690 1.00 77.25 73 GLY A CA 1
ATOM 537 C C . GLY A 1 73 ? 11.306 -7.891 -7.536 1.00 77.25 73 GLY A C 1
ATOM 538 O O . GLY A 1 73 ? 10.856 -9.014 -7.774 1.00 77.25 73 GLY A O 1
ATOM 539 N N . LEU A 1 74 ? 11.404 -7.417 -6.293 1.00 77.00 74 LEU A N 1
ATOM 540 C CA . LEU A 1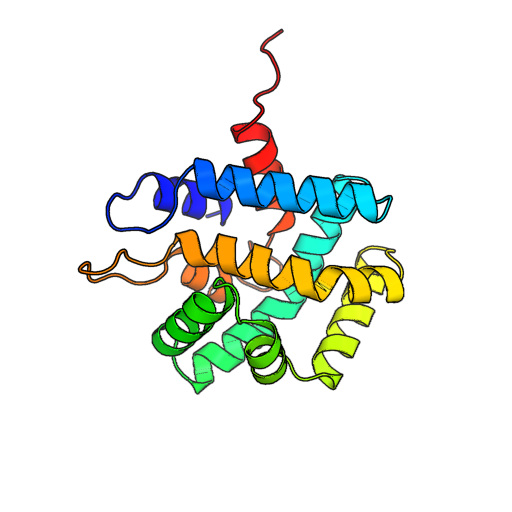 74 ? 10.897 -8.105 -5.106 1.00 77.00 74 LEU A CA 1
ATOM 541 C C . LEU A 1 74 ? 9.367 -7.988 -5.028 1.00 77.00 74 LEU A C 1
ATOM 543 O O . LEU A 1 74 ? 8.686 -8.998 -4.839 1.00 77.00 74 LEU A O 1
ATOM 547 N N . LEU A 1 75 ? 8.821 -6.794 -5.273 1.00 74.00 75 LEU A N 1
ATOM 548 C CA . LEU A 1 75 ? 7.381 -6.532 -5.284 1.00 74.00 75 LEU A CA 1
ATOM 549 C C . LEU A 1 75 ? 6.653 -7.288 -6.398 1.00 74.00 75 LEU A C 1
ATOM 551 O O . LEU A 1 75 ? 5.603 -7.877 -6.149 1.00 74.00 75 LEU A O 1
ATOM 555 N N . GLY A 1 76 ? 7.243 -7.371 -7.593 1.00 72.44 76 GLY A N 1
ATOM 556 C CA . GLY A 1 76 ? 6.695 -8.159 -8.702 1.00 72.44 76 GLY A CA 1
ATOM 557 C C . GLY A 1 76 ? 6.619 -9.664 -8.412 1.00 72.44 76 GLY A C 1
ATOM 558 O O . GLY A 1 76 ? 5.781 -10.363 -8.972 1.00 72.44 76 GLY A O 1
ATOM 559 N N . LYS A 1 77 ? 7.455 -10.182 -7.501 1.00 70.06 77 LYS A N 1
ATOM 560 C CA . LYS A 1 77 ? 7.346 -11.565 -7.000 1.00 70.06 77 LYS A CA 1
ATOM 561 C C . LYS A 1 77 ? 6.301 -11.694 -5.890 1.00 70.06 77 LYS A C 1
ATOM 563 O O . LYS A 1 77 ? 5.734 -12.770 -5.715 1.00 70.06 77 LYS A O 1
ATOM 568 N N . LEU A 1 78 ? 6.048 -10.610 -5.153 1.00 67.44 78 LEU A N 1
ATOM 569 C CA . LEU A 1 78 ? 5.076 -10.531 -4.061 1.00 67.44 78 LEU A CA 1
ATOM 570 C C . LEU A 1 78 ? 3.619 -10.484 -4.553 1.00 67.44 78 LEU A C 1
ATOM 572 O O . LEU A 1 78 ? 2.727 -11.010 -3.891 1.00 67.44 78 LEU A O 1
ATOM 576 N N . SER A 1 79 ? 3.378 -9.868 -5.710 1.00 61.66 79 SER A N 1
ATOM 577 C CA . SER A 1 79 ? 2.064 -9.850 -6.364 1.00 61.66 79 SER A CA 1
ATOM 578 C C . SER A 1 79 ? 1.699 -11.192 -7.021 1.00 61.66 79 SER A C 1
ATOM 580 O O . SER A 1 79 ? 0.537 -11.421 -7.351 1.00 61.66 79 SER A O 1
ATOM 582 N N . GLY A 1 80 ? 2.666 -12.107 -7.177 1.00 58.28 80 GLY A N 1
ATOM 583 C CA . GLY A 1 80 ? 2.453 -13.483 -7.633 1.00 58.28 80 GLY A CA 1
ATOM 584 C C . GLY A 1 80 ? 2.049 -14.445 -6.505 1.00 58.28 80 GLY A C 1
ATOM 585 O O . GLY A 1 80 ? 2.358 -14.224 -5.336 1.00 58.28 80 GLY A O 1
ATOM 586 N N . ALA A 1 81 ? 1.393 -15.557 -6.858 1.00 46.47 81 ALA A N 1
ATOM 587 C CA . ALA A 1 81 ? 0.756 -16.530 -5.951 1.00 46.47 81 ALA A CA 1
ATOM 588 C C . ALA A 1 81 ? 1.695 -17.356 -5.020 1.00 46.47 81 ALA A C 1
ATOM 590 O O . ALA A 1 81 ? 1.355 -18.469 -4.630 1.00 46.47 81 ALA A O 1
ATOM 591 N N . GLY A 1 82 ? 2.868 -16.842 -4.632 1.00 49.69 82 GLY A N 1
ATOM 592 C CA . GLY A 1 82 ? 3.862 -17.531 -3.786 1.00 49.69 82 GLY A CA 1
ATOM 593 C C . GLY A 1 82 ? 4.493 -16.657 -2.693 1.00 49.69 82 GLY A C 1
ATOM 594 O O . GLY A 1 82 ? 5.607 -16.921 -2.247 1.00 49.69 82 GLY A O 1
ATOM 595 N N . SER A 1 83 ? 3.816 -15.586 -2.281 1.00 54.12 83 SER A N 1
ATOM 596 C CA . SER A 1 83 ? 4.429 -14.396 -1.681 1.00 54.12 83 SER A CA 1
ATOM 597 C C . SER A 1 83 ? 4.496 -14.324 -0.151 1.00 54.12 83 SER A C 1
ATOM 599 O O . SER A 1 83 ? 5.208 -13.473 0.385 1.00 54.12 83 SER A O 1
ATOM 601 N N . LEU A 1 84 ? 3.844 -15.234 0.580 1.00 53.50 84 LEU A N 1
ATOM 602 C CA . LEU A 1 84 ? 3.815 -15.210 2.055 1.00 53.50 84 LEU A CA 1
ATOM 603 C C . LEU A 1 84 ? 5.197 -15.389 2.712 1.00 53.50 84 LEU A C 1
ATOM 605 O O . LEU A 1 84 ? 5.425 -14.898 3.818 1.00 53.50 84 LEU A O 1
ATOM 609 N N . GLY A 1 85 ? 6.132 -16.075 2.045 1.00 53.16 85 GLY A N 1
ATOM 610 C CA . GLY A 1 85 ? 7.511 -16.224 2.525 1.00 53.16 85 GLY A CA 1
ATOM 611 C C . GLY A 1 85 ? 8.358 -14.967 2.311 1.00 53.16 85 GLY A C 1
ATOM 612 O O . GLY A 1 85 ? 9.131 -14.591 3.184 1.00 53.16 85 GLY A O 1
ATOM 613 N N . LEU A 1 86 ? 8.171 -14.278 1.181 1.00 60.25 86 LEU A N 1
ATOM 614 C CA . LEU A 1 86 ? 8.897 -13.047 0.850 1.00 60.25 86 LEU A CA 1
ATOM 615 C C . LEU A 1 86 ? 8.395 -11.849 1.663 1.00 60.25 86 LEU A C 1
ATOM 617 O O . LEU A 1 86 ? 9.189 -10.993 2.037 1.00 60.25 86 LEU A O 1
ATOM 621 N N . LEU A 1 87 ? 7.104 -11.830 2.005 1.00 61.44 87 LEU A N 1
ATOM 622 C CA . LEU A 1 87 ? 6.515 -10.848 2.918 1.00 61.44 87 LEU A CA 1
ATOM 623 C C . LEU A 1 87 ? 7.189 -10.849 4.291 1.00 61.44 87 LEU A C 1
ATOM 625 O O . LEU A 1 87 ? 7.456 -9.789 4.840 1.00 61.44 87 LEU A O 1
ATOM 629 N N . GLN A 1 88 ? 7.504 -12.028 4.831 1.00 63.62 88 GLN A N 1
ATOM 630 C CA . GLN A 1 88 ? 8.184 -12.154 6.125 1.00 63.62 88 GLN A CA 1
ATOM 631 C C . GLN A 1 88 ? 9.656 -11.733 6.073 1.00 63.62 88 GLN A C 1
ATOM 633 O O . GLN A 1 88 ? 10.219 -11.356 7.099 1.00 63.62 88 GLN A O 1
ATOM 638 N N . VAL A 1 89 ? 10.273 -11.806 4.891 1.00 66.38 89 VAL A N 1
ATOM 639 C CA . VAL A 1 89 ? 11.636 -11.313 4.652 1.00 66.38 89 VAL A CA 1
ATOM 640 C C . VAL A 1 89 ? 11.636 -9.791 4.499 1.00 66.38 89 VAL A C 1
ATOM 642 O O . VAL A 1 89 ? 12.535 -9.136 5.015 1.00 66.38 89 VAL A O 1
ATOM 645 N N . ALA A 1 90 ? 10.624 -9.228 3.832 1.00 67.38 90 ALA A N 1
ATOM 646 C CA . ALA A 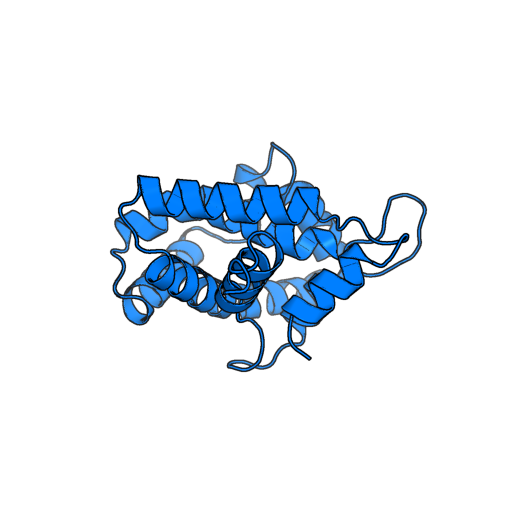1 90 ? 10.484 -7.786 3.643 1.00 67.38 90 ALA A CA 1
ATOM 647 C C . ALA A 1 90 ? 10.024 -7.064 4.921 1.00 67.38 90 ALA A C 1
ATOM 649 O O . ALA A 1 90 ? 10.518 -5.983 5.224 1.00 67.38 90 ALA A O 1
ATOM 650 N N . ILE A 1 91 ? 9.104 -7.670 5.680 1.00 76.88 91 ILE A N 1
ATOM 651 C CA . ILE A 1 91 ? 8.514 -7.107 6.900 1.00 76.88 91 ILE A CA 1
ATOM 652 C C . ILE A 1 91 ? 8.647 -8.144 8.029 1.00 76.88 91 ILE A C 1
ATOM 654 O O . ILE A 1 91 ? 7.819 -9.058 8.141 1.00 76.88 91 ILE A O 1
ATOM 658 N N . PRO A 1 92 ? 9.680 -8.033 8.882 1.00 79.44 92 PRO A N 1
ATOM 659 C CA . PRO A 1 92 ? 9.895 -8.936 10.010 1.00 79.44 92 PRO A CA 1
ATOM 660 C C . PRO A 1 92 ? 8.714 -8.947 10.992 1.00 79.44 92 PRO A C 1
ATOM 662 O O . PRO A 1 92 ? 8.038 -7.940 11.178 1.00 79.44 92 PRO A O 1
ATOM 665 N N . ARG A 1 93 ? 8.497 -10.064 11.703 1.00 82.25 93 ARG A N 1
ATOM 666 C CA . ARG A 1 93 ? 7.399 -10.197 12.690 1.00 82.25 93 ARG A CA 1
ATOM 667 C C . ARG A 1 93 ? 7.330 -9.080 13.751 1.00 82.25 93 ARG A C 1
ATOM 669 O O . ARG A 1 93 ? 6.214 -8.654 14.032 1.00 82.25 93 ARG A O 1
ATOM 676 N N . PRO A 1 94 ? 8.446 -8.603 14.341 1.00 84.25 94 PRO A N 1
ATOM 677 C CA . PRO A 1 94 ? 8.397 -7.482 15.283 1.00 84.25 94 PRO A CA 1
ATOM 678 C C . PRO A 1 94 ? 7.823 -6.214 14.642 1.00 84.25 94 PRO A C 1
ATOM 680 O O . PRO A 1 94 ? 6.908 -5.615 15.191 1.00 84.25 94 PRO A O 1
ATOM 683 N N . LEU A 1 95 ? 8.270 -5.903 13.425 1.00 84.44 95 LEU A N 1
ATOM 684 C CA . LEU A 1 95 ? 7.812 -4.744 12.665 1.00 84.44 95 LEU A CA 1
ATOM 685 C C . LEU A 1 95 ? 6.329 -4.865 12.290 1.00 84.44 95 LEU A C 1
ATOM 687 O O . LEU A 1 95 ? 5.590 -3.894 12.371 1.00 84.44 95 LEU A O 1
ATOM 691 N N . GLN A 1 96 ? 5.856 -6.071 11.953 1.00 86.06 96 GLN A N 1
ATOM 692 C CA . GLN A 1 96 ? 4.424 -6.308 11.729 1.00 86.06 96 GLN A CA 1
ATOM 693 C C . GLN A 1 96 ? 3.591 -5.962 12.967 1.00 86.06 96 GLN A C 1
ATOM 695 O O . GLN A 1 96 ? 2.532 -5.363 12.831 1.00 86.06 96 GLN A O 1
ATOM 700 N N . GLN A 1 97 ? 4.056 -6.323 14.167 1.00 89.12 97 GLN A N 1
ATOM 701 C CA . GLN A 1 97 ? 3.355 -5.991 15.410 1.00 89.12 97 GLN A CA 1
ATOM 702 C C . GLN A 1 97 ? 3.343 -4.483 15.666 1.00 89.12 97 GLN A C 1
ATOM 704 O O . GLN A 1 97 ? 2.308 -3.955 16.061 1.00 89.12 97 GLN A O 1
ATOM 709 N N . GLU A 1 98 ? 4.443 -3.781 15.388 1.00 90.00 98 GLU A N 1
ATOM 710 C CA . GLU A 1 98 ? 4.495 -2.317 15.488 1.00 90.00 98 GLU A CA 1
ATOM 711 C C . GLU A 1 98 ? 3.491 -1.651 14.538 1.00 90.00 98 GLU A C 1
ATOM 713 O O . GLU A 1 98 ? 2.678 -0.845 14.990 1.00 90.00 98 GLU A O 1
ATOM 718 N N . ILE A 1 99 ? 3.457 -2.074 13.267 1.00 89.44 99 ILE A N 1
ATOM 719 C CA . ILE A 1 99 ? 2.482 -1.596 12.274 1.00 89.44 99 ILE A CA 1
ATOM 720 C C . ILE A 1 99 ? 1.052 -1.868 12.753 1.00 89.44 99 ILE A C 1
ATOM 722 O O . ILE A 1 99 ? 0.217 -0.971 12.733 1.00 89.44 99 ILE A O 1
ATOM 726 N N . ILE A 1 100 ? 0.750 -3.091 13.208 1.00 91.88 100 ILE A N 1
ATOM 727 C CA . ILE A 1 100 ? -0.594 -3.454 13.690 1.00 91.88 100 ILE A CA 1
ATOM 728 C C . ILE A 1 100 ? -1.031 -2.515 14.816 1.00 91.88 100 ILE A C 1
ATOM 730 O O . ILE A 1 100 ? -2.157 -2.023 14.793 1.00 91.88 100 ILE A O 1
ATOM 734 N N . GLN A 1 101 ? -0.156 -2.258 15.789 1.00 92.25 101 GLN A N 1
ATOM 735 C CA . GLN A 1 101 ? -0.477 -1.404 16.932 1.00 92.25 101 GLN A CA 1
ATOM 736 C C . GLN A 1 101 ? -0.655 0.062 16.524 1.00 92.25 101 GLN A C 1
ATOM 738 O O . GLN A 1 101 ? -1.600 0.706 16.982 1.00 92.25 101 GLN A O 1
ATOM 743 N N . ALA A 1 102 ? 0.207 0.582 15.649 1.00 90.56 102 ALA A N 1
ATOM 744 C CA . ALA A 1 102 ? 0.100 1.945 15.135 1.00 90.56 102 ALA A CA 1
ATOM 745 C C . ALA A 1 102 ? -1.204 2.144 14.348 1.00 90.56 102 ALA A C 1
ATOM 747 O O . ALA A 1 102 ? -1.984 3.056 14.630 1.00 90.56 102 ALA A O 1
ATOM 748 N N . VAL A 1 103 ? -1.499 1.228 13.425 1.00 90.88 103 VAL A N 1
ATOM 749 C CA . VAL A 1 103 ? -2.713 1.263 12.605 1.00 90.88 103 VAL A CA 1
ATOM 750 C C . VAL A 1 103 ? -3.968 1.085 13.465 1.00 90.88 103 VAL A C 1
ATOM 752 O O . VAL A 1 103 ? -4.953 1.791 13.251 1.00 90.88 103 VAL A O 1
ATOM 755 N N . ALA A 1 104 ? -3.948 0.211 14.477 1.00 93.19 104 ALA A N 1
ATOM 756 C CA . ALA A 1 104 ? -5.067 0.046 15.410 1.00 93.19 104 ALA A CA 1
ATOM 757 C C . ALA A 1 104 ? -5.391 1.351 16.150 1.00 93.19 104 ALA A C 1
ATOM 759 O O . ALA A 1 104 ? -6.557 1.731 16.262 1.00 93.19 104 ALA A O 1
ATOM 760 N N . GLN A 1 105 ? -4.362 2.068 16.612 1.00 91.00 105 GLN A N 1
ATOM 761 C CA . GLN A 1 105 ? -4.530 3.346 17.306 1.00 91.00 105 GLN A CA 1
ATOM 762 C C . GLN A 1 105 ? -5.067 4.450 16.389 1.00 91.00 105 GLN A C 1
ATOM 764 O O . GLN A 1 105 ? -5.890 5.250 16.828 1.00 91.00 105 GLN A O 1
ATOM 769 N N . GLN A 1 106 ? -4.631 4.492 15.127 1.00 88.19 106 GLN A N 1
ATOM 770 C CA . GLN A 1 106 ? -5.065 5.514 14.169 1.00 88.19 106 GLN A CA 1
ATOM 771 C C . GLN A 1 106 ? -6.485 5.271 13.635 1.00 88.19 106 GLN A C 1
ATOM 773 O O . GLN A 1 106 ? -7.231 6.219 13.400 1.00 88.19 106 GLN A O 1
ATOM 778 N N . THR A 1 107 ? -6.866 4.007 13.443 1.00 90.31 107 THR A N 1
ATOM 779 C CA . THR A 1 107 ? -8.117 3.630 12.760 1.00 90.31 107 THR A CA 1
ATOM 780 C C . THR A 1 107 ? -9.250 3.262 13.714 1.00 90.31 107 THR A C 1
ATOM 782 O O . THR A 1 107 ? -10.412 3.260 13.314 1.00 90.31 107 THR A O 1
ATOM 785 N N . GLY A 1 108 ? -8.931 2.908 14.964 1.00 89.50 108 GLY A N 1
ATOM 786 C CA . GLY A 1 108 ? -9.886 2.335 15.913 1.00 89.50 108 GLY A CA 1
ATOM 787 C C . GLY A 1 108 ? -10.262 0.875 15.621 1.00 89.50 108 GLY A C 1
ATOM 788 O O . GLY A 1 108 ? -11.095 0.308 16.330 1.00 89.50 108 GLY A O 1
ATOM 789 N N . ILE A 1 109 ? -9.661 0.250 14.602 1.00 91.81 109 ILE A N 1
ATOM 790 C CA . ILE A 1 109 ? -9.852 -1.169 14.282 1.00 91.81 109 ILE A CA 1
ATOM 791 C C . ILE A 1 109 ? -9.043 -2.012 15.273 1.00 91.81 109 ILE A C 1
ATOM 793 O O . ILE A 1 109 ? -7.924 -1.668 15.651 1.00 91.81 109 ILE A O 1
ATOM 797 N N . GLN A 1 110 ? -9.602 -3.143 15.704 1.00 92.19 110 GLN A N 1
ATOM 798 C CA . GLN A 1 110 ? -8.918 -4.025 16.651 1.00 92.19 110 GLN A CA 1
ATOM 799 C C . GLN A 1 110 ? -7.669 -4.656 16.019 1.00 92.19 110 GLN A C 1
ATOM 801 O 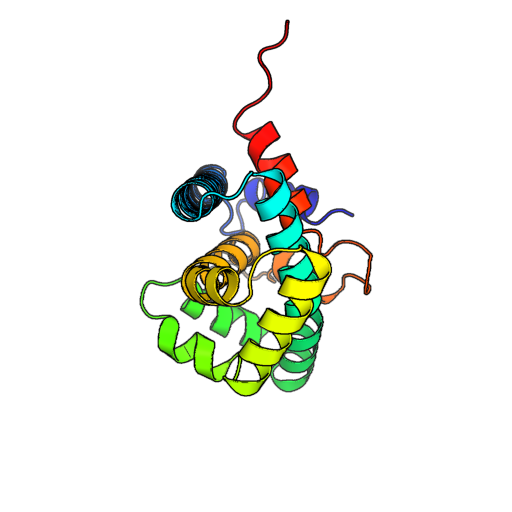O . GLN A 1 110 ? -7.708 -5.115 14.876 1.00 92.19 110 GLN A O 1
ATOM 806 N N . ALA A 1 111 ? -6.586 -4.749 16.794 1.00 91.88 111 ALA A N 1
ATOM 807 C CA . ALA A 1 111 ? -5.313 -5.322 16.358 1.00 91.88 111 ALA A CA 1
ATOM 808 C C . ALA A 1 111 ? -5.462 -6.735 15.758 1.00 91.88 111 ALA A C 1
ATOM 810 O O . ALA A 1 111 ? -4.888 -7.013 14.707 1.00 91.88 111 ALA A O 1
ATOM 811 N N . ASP A 1 112 ? -6.291 -7.595 16.360 1.00 91.06 112 ASP A N 1
ATOM 812 C CA . ASP A 1 112 ? -6.570 -8.946 15.852 1.00 91.06 112 ASP A CA 1
ATOM 813 C C . ASP A 1 112 ? -7.208 -8.943 14.452 1.00 91.06 112 ASP A C 1
ATOM 815 O O . ASP A 1 112 ? -6.885 -9.788 13.614 1.00 91.06 112 ASP A O 1
ATOM 819 N N . GLN A 1 113 ? -8.079 -7.968 14.165 1.00 91.06 113 GLN A N 1
ATOM 820 C CA . GLN A 1 113 ? -8.696 -7.818 12.843 1.00 91.06 113 GLN A CA 1
ATOM 821 C C . GLN A 1 113 ? -7.655 -7.378 11.810 1.00 91.06 113 GLN A C 1
ATOM 823 O O . GLN A 1 113 ? -7.546 -7.985 10.745 1.00 91.06 113 GLN A O 1
ATOM 828 N N . ILE A 1 114 ? -6.826 -6.384 12.144 1.00 91.00 114 ILE A N 1
ATOM 829 C CA . ILE A 1 114 ? -5.739 -5.916 11.270 1.00 91.00 114 ILE A CA 1
ATOM 830 C C . ILE A 1 114 ? -4.768 -7.064 10.982 1.00 91.00 114 ILE A C 1
ATOM 832 O O . ILE A 1 114 ? -4.418 -7.308 9.827 1.00 91.00 114 ILE A O 1
ATOM 836 N N . GLN A 1 115 ? -4.391 -7.825 12.010 1.00 89.75 115 GLN A N 1
ATOM 837 C CA . GLN A 1 115 ? -3.517 -8.986 11.880 1.00 89.75 115 GLN A CA 1
ATOM 838 C C . GLN A 1 115 ? -4.097 -10.049 10.935 1.00 89.75 115 GLN A C 1
ATOM 840 O O . GLN A 1 115 ? -3.359 -10.626 10.134 1.00 89.75 115 GLN A O 1
ATOM 845 N N . ALA A 1 116 ? -5.409 -10.292 10.987 1.00 88.69 116 ALA A N 1
ATOM 846 C CA . ALA A 1 116 ? -6.088 -11.220 10.085 1.00 88.69 116 ALA A CA 1
ATOM 847 C C . ALA A 1 116 ? -6.168 -10.704 8.634 1.00 88.69 116 ALA A C 1
ATOM 849 O O . ALA A 1 116 ? -6.211 -11.500 7.692 1.00 88.69 116 ALA A O 1
ATOM 850 N N . MET A 1 117 ? -6.183 -9.383 8.441 1.00 89.31 117 MET A N 1
ATOM 851 C CA . MET A 1 117 ? -6.296 -8.743 7.128 1.00 89.31 117 MET A CA 1
ATOM 852 C C . MET A 1 117 ? -4.949 -8.531 6.434 1.00 89.31 117 MET A C 1
ATOM 854 O O . MET A 1 117 ? -4.891 -8.598 5.206 1.00 89.31 117 MET A O 1
ATOM 858 N N . LEU A 1 118 ? -3.866 -8.312 7.185 1.00 87.19 118 LEU A N 1
ATOM 859 C CA . LEU A 1 118 ? -2.532 -8.018 6.646 1.00 87.19 118 LEU A CA 1
ATOM 860 C C . LEU A 1 118 ? -2.072 -8.965 5.523 1.00 87.19 118 LEU A C 1
ATOM 862 O O . LEU A 1 118 ? -1.614 -8.461 4.494 1.00 87.19 118 LEU A O 1
ATOM 866 N N . PRO A 1 119 ? -2.231 -10.302 5.633 1.00 83.75 119 PRO A N 1
ATOM 867 C CA . PRO A 1 119 ? -1.809 -11.221 4.577 1.00 83.75 119 PRO A CA 1
ATOM 868 C C . PRO A 1 119 ? -2.519 -11.008 3.235 1.00 83.75 119 PRO A C 1
ATOM 870 O O . PRO A 1 119 ? -1.998 -11.436 2.211 1.00 83.75 119 PRO A O 1
ATOM 873 N N . GLN A 1 120 ? -3.697 -10.377 3.230 1.00 85.50 120 GLN A N 1
ATOM 874 C CA . GLN A 1 120 ? -4.463 -10.048 2.022 1.00 85.50 120 GLN A CA 1
ATOM 875 C C . GLN A 1 120 ? -4.262 -8.585 1.602 1.00 85.50 120 GLN A C 1
ATOM 877 O O . GLN A 1 120 ? -4.189 -8.296 0.409 1.00 85.50 120 GLN A O 1
ATOM 882 N N . LEU A 1 121 ? -4.116 -7.673 2.568 1.00 86.31 121 LEU A N 1
ATOM 883 C CA . LEU A 1 121 ? -3.898 -6.249 2.313 1.00 86.31 121 LEU A CA 1
ATOM 884 C C . LEU A 1 121 ? -2.546 -5.979 1.664 1.00 86.31 121 LEU A C 1
ATOM 886 O O . LEU A 1 121 ? -2.484 -5.228 0.694 1.00 86.31 121 LEU A O 1
ATOM 890 N N . ILE A 1 122 ? -1.467 -6.595 2.156 1.00 84.19 122 ILE A N 1
ATOM 891 C CA . ILE A 1 122 ? -0.137 -6.294 1.623 1.00 84.19 122 ILE A CA 1
ATOM 892 C C . ILE A 1 122 ? -0.035 -6.710 0.146 1.00 84.19 122 ILE A C 1
ATOM 894 O O . ILE A 1 122 ? 0.344 -5.863 -0.661 1.00 84.19 122 ILE A O 1
ATOM 898 N N . PRO A 1 123 ? -0.424 -7.934 -0.275 1.00 80.50 123 PRO A N 1
ATOM 899 C CA . PRO A 1 123 ? -0.436 -8.280 -1.696 1.00 80.50 123 PRO A CA 1
ATOM 900 C C . PRO A 1 123 ? -1.326 -7.369 -2.545 1.00 80.50 123 PRO A C 1
ATOM 902 O O . PRO A 1 123 ? -0.948 -7.063 -3.670 1.00 80.50 123 PRO A O 1
ATOM 905 N N . ALA A 1 124 ? -2.469 -6.906 -2.026 1.00 85.62 124 ALA A N 1
ATOM 906 C CA . ALA A 1 124 ? -3.341 -5.976 -2.744 1.00 85.62 124 ALA A CA 1
ATOM 907 C C . ALA A 1 124 ? -2.664 -4.614 -2.976 1.00 85.62 124 ALA A C 1
ATOM 909 O O . ALA A 1 124 ? -2.677 -4.106 -4.096 1.00 85.62 124 ALA A O 1
ATOM 910 N N . ILE A 1 125 ? -2.006 -4.059 -1.951 1.00 86.62 125 ILE A N 1
ATOM 911 C CA . ILE A 1 125 ? -1.230 -2.815 -2.064 1.00 86.62 125 ILE A CA 1
ATOM 912 C C . ILE A 1 125 ? -0.061 -3.006 -3.034 1.00 86.62 125 ILE A C 1
ATOM 914 O O . ILE A 1 125 ? 0.168 -2.168 -3.902 1.00 86.62 125 ILE A O 1
ATOM 918 N N . MET A 1 126 ? 0.657 -4.126 -2.941 1.00 85.06 126 MET A N 1
ATOM 919 C CA . MET A 1 126 ? 1.774 -4.407 -3.846 1.00 85.06 126 MET A CA 1
ATOM 920 C C . MET A 1 126 ? 1.315 -4.657 -5.282 1.00 85.06 126 MET A C 1
ATOM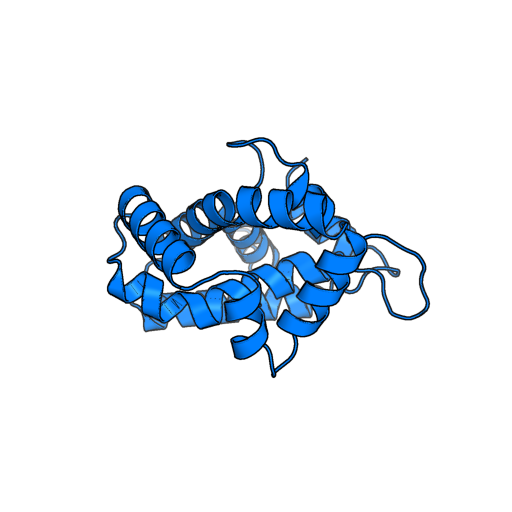 922 O O . MET A 1 126 ? 2.012 -4.270 -6.214 1.00 85.06 126 MET A O 1
ATOM 926 N N . GLY A 1 127 ? 0.137 -5.251 -5.477 1.00 84.44 127 GLY A N 1
ATOM 927 C CA . GLY A 1 127 ? -0.506 -5.369 -6.782 1.00 84.44 127 GLY A CA 1
ATOM 928 C C . GLY A 1 127 ? -0.840 -4.001 -7.371 1.00 84.44 127 GLY A C 1
ATOM 929 O O . GLY A 1 127 ? -0.491 -3.741 -8.519 1.00 84.44 127 GLY A O 1
ATOM 930 N N . LEU A 1 128 ? -1.424 -3.107 -6.564 1.00 88.44 128 LEU A N 1
ATOM 931 C CA . LEU A 1 128 ? -1.719 -1.726 -6.954 1.00 88.44 128 LEU A CA 1
ATOM 932 C C . LEU A 1 128 ? -0.444 -0.972 -7.356 1.00 88.44 128 LEU A C 1
ATOM 934 O O . LEU A 1 128 ? -0.383 -0.420 -8.448 1.00 88.44 128 LEU A O 1
ATOM 938 N N . LEU A 1 129 ? 0.601 -0.995 -6.521 1.00 89.06 129 LEU A N 1
ATOM 939 C CA . LEU A 1 129 ? 1.891 -0.375 -6.848 1.00 89.06 129 LEU A CA 1
ATOM 940 C C . LEU A 1 129 ? 2.555 -1.049 -8.057 1.00 89.06 129 LEU A C 1
ATOM 942 O O . LEU A 1 129 ? 3.212 -0.392 -8.858 1.00 89.06 129 LEU A O 1
ATOM 946 N N . GLY A 1 130 ? 2.364 -2.356 -8.235 1.00 87.56 130 GLY A N 1
ATOM 947 C CA . GLY A 1 130 ? 2.866 -3.119 -9.375 1.00 87.56 130 GLY A CA 1
ATOM 948 C C . GLY A 1 130 ? 2.284 -2.682 -10.722 1.00 87.56 130 GLY A C 1
ATOM 949 O O . GLY A 1 130 ? 2.936 -2.875 -11.744 1.00 87.56 130 GLY A O 1
ATOM 950 N N . MET A 1 131 ? 1.119 -2.028 -10.746 1.00 88.88 131 MET A N 1
ATOM 951 C CA . MET A 1 131 ? 0.513 -1.517 -11.983 1.00 88.88 131 MET A CA 1
ATOM 952 C C . MET A 1 131 ? 1.390 -0.477 -12.695 1.00 88.88 131 MET A C 1
ATOM 954 O O . MET A 1 131 ? 1.337 -0.360 -13.918 1.00 88.88 131 MET A O 1
ATOM 958 N N . GLY A 1 132 ? 2.225 0.253 -11.952 1.00 87.81 132 GLY A N 1
ATOM 959 C CA . GLY A 1 132 ? 3.158 1.225 -12.520 1.00 87.81 132 GLY A CA 1
ATOM 960 C C . GLY A 1 132 ? 4.386 0.591 -13.163 1.00 87.81 132 GLY A C 1
ATOM 961 O O . GLY A 1 132 ? 5.127 1.283 -13.859 1.00 87.81 132 GLY A O 1
ATOM 962 N N . ALA A 1 133 ? 4.624 -0.706 -12.939 1.00 89.25 133 ALA A N 1
ATOM 963 C CA . ALA A 1 133 ? 5.793 -1.397 -13.460 1.00 89.25 133 ALA A CA 1
ATOM 964 C C . ALA A 1 133 ? 5.781 -1.439 -14.992 1.00 89.25 133 ALA A C 1
ATOM 966 O O . ALA A 1 133 ? 4.734 -1.590 -15.627 1.00 89.25 133 ALA A O 1
ATOM 967 N N .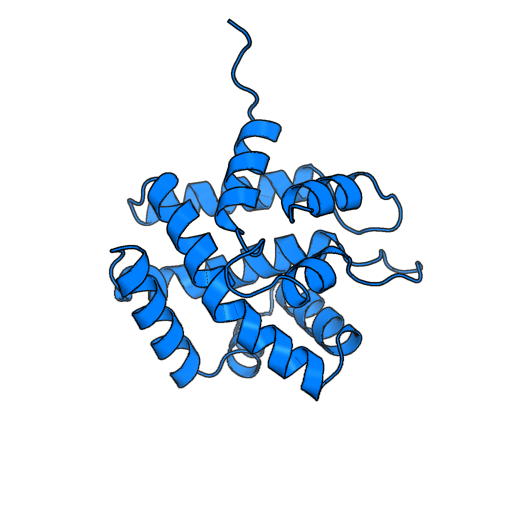 ALA A 1 134 ? 6.968 -1.364 -15.590 1.00 86.62 134 ALA A N 1
ATOM 968 C CA . ALA A 1 134 ? 7.136 -1.520 -17.028 1.00 86.62 134 ALA A CA 1
ATOM 969 C C . ALA A 1 134 ? 6.738 -2.935 -17.481 1.00 86.62 134 ALA A C 1
ATOM 971 O O . ALA A 1 134 ? 6.987 -3.927 -16.786 1.00 86.62 134 ALA A O 1
ATOM 972 N N . LYS A 1 135 ? 6.122 -3.057 -18.659 1.00 84.12 135 LYS A N 1
ATOM 973 C CA . LYS A 1 135 ? 5.818 -4.363 -19.258 1.00 84.12 135 LYS A CA 1
ATOM 974 C C . LYS A 1 135 ? 7.106 -5.106 -19.633 1.00 84.12 135 LYS A C 1
ATOM 976 O O . LYS A 1 135 ? 8.090 -4.465 -20.020 1.00 84.12 135 LYS A O 1
ATOM 981 N N . PRO A 1 136 ? 7.108 -6.453 -19.606 1.00 77.12 136 PRO A N 1
ATOM 982 C CA . PRO A 1 136 ? 8.232 -7.238 -20.106 1.00 77.12 136 PRO A CA 1
ATOM 983 C C . PRO A 1 136 ? 8.627 -6.805 -21.525 1.00 77.12 136 PRO A C 1
ATOM 985 O O . PRO A 1 136 ? 7.773 -6.681 -22.400 1.00 77.12 136 PRO A O 1
ATOM 988 N N . GLY A 1 137 ? 9.919 -6.556 -21.749 1.00 72.81 137 GLY A N 1
ATOM 989 C CA . GLY A 1 137 ? 10.434 -6.080 -23.040 1.00 72.81 137 GLY A CA 1
ATOM 990 C C . GLY A 1 137 ? 10.394 -4.560 -23.237 1.00 72.81 137 GLY A C 1
ATOM 991 O O . GLY A 1 137 ? 10.834 -4.082 -24.279 1.00 72.81 137 GLY A O 1
ATOM 992 N N . THR A 1 138 ? 9.923 -3.794 -22.249 1.00 73.62 138 THR A N 1
ATOM 993 C CA . THR A 1 138 ? 10.024 -2.328 -22.236 1.00 73.62 138 THR A CA 1
ATOM 994 C C . THR A 1 138 ? 10.994 -1.871 -21.151 1.00 73.62 138 THR A C 1
ATOM 996 O O . THR A 1 138 ? 11.036 -2.437 -20.060 1.00 73.62 138 THR A O 1
ATOM 999 N N . SER A 1 139 ? 11.809 -0.862 -21.455 1.00 71.56 139 SER A N 1
ATOM 1000 C CA . SER A 1 139 ? 12.638 -0.189 -20.454 1.00 71.56 139 SER A CA 1
ATOM 1001 C C . SER A 1 139 ? 11.795 0.877 -19.763 1.00 71.56 139 SER A C 1
ATOM 1003 O O . SER A 1 139 ? 11.259 1.761 -20.426 1.00 71.56 139 SER A O 1
ATOM 1005 N N . GLY A 1 140 ? 11.674 0.804 -18.443 1.00 73.19 140 GLY A N 1
ATOM 1006 C CA . GLY A 1 140 ? 10.922 1.780 -17.664 1.00 73.19 140 GLY A CA 1
ATOM 1007 C C . GLY A 1 140 ? 11.003 1.488 -16.172 1.00 73.19 140 GLY A C 1
ATOM 1008 O O . GLY A 1 140 ? 11.309 0.365 -15.778 1.00 73.19 140 GLY A O 1
ATOM 1009 N N . GLN A 1 141 ? 10.757 2.518 -15.370 1.00 80.88 141 GLN A N 1
ATOM 1010 C CA . GLN A 1 141 ? 10.689 2.443 -13.911 1.00 80.88 141 GLN A CA 1
ATOM 1011 C C . GLN A 1 141 ? 9.229 2.333 -13.471 1.00 80.88 141 GLN A C 1
ATOM 1013 O O . GLN A 1 141 ? 8.326 2.793 -14.179 1.00 80.88 141 GLN A O 1
ATOM 1018 N N . ASN A 1 142 ? 8.992 1.738 -12.305 1.00 89.00 142 ASN A N 1
ATOM 1019 C CA . ASN A 1 142 ? 7.678 1.705 -11.691 1.00 89.00 142 ASN A CA 1
ATOM 1020 C C . ASN A 1 142 ? 7.302 3.079 -11.136 1.00 89.00 142 ASN A C 1
ATOM 1022 O O . ASN A 1 142 ? 7.642 3.432 -10.006 1.00 89.00 142 ASN A O 1
ATOM 1026 N N . VAL A 1 143 ? 6.527 3.818 -11.928 1.00 88.69 143 VAL A N 1
ATOM 1027 C CA . VAL A 1 143 ? 6.097 5.181 -11.595 1.00 88.69 143 VAL A CA 1
ATOM 1028 C C . VAL A 1 143 ? 5.263 5.251 -10.315 1.00 88.69 143 VAL A C 1
ATOM 1030 O O . VAL A 1 143 ? 5.348 6.239 -9.595 1.00 88.69 143 VAL A O 1
ATOM 1033 N N . LEU A 1 144 ? 4.491 4.205 -9.998 1.00 89.88 144 LEU A N 1
ATOM 1034 C CA . LEU A 1 144 ? 3.645 4.175 -8.801 1.00 89.88 144 LEU A CA 1
ATOM 1035 C C . LEU A 1 144 ? 4.459 3.896 -7.551 1.00 89.88 144 LEU A C 1
ATOM 1037 O O . LEU A 1 144 ? 4.262 4.555 -6.535 1.00 89.88 144 LEU A O 1
ATOM 1041 N N . LEU A 1 145 ? 5.388 2.943 -7.628 1.00 89.31 145 LEU A N 1
ATOM 1042 C CA . LEU A 1 145 ? 6.311 2.697 -6.531 1.00 89.31 145 LEU A CA 1
ATOM 1043 C C . LEU A 1 145 ? 7.167 3.937 -6.274 1.00 89.31 145 LEU A C 1
ATOM 1045 O O . LEU A 1 145 ? 7.310 4.347 -5.131 1.00 89.31 145 LEU A O 1
ATOM 1049 N N . GLU A 1 146 ? 7.699 4.571 -7.318 1.00 88.69 146 GLU A N 1
ATOM 1050 C CA . GLU A 1 146 ? 8.469 5.801 -7.156 1.00 88.69 146 GLU A CA 1
ATOM 1051 C C . GLU A 1 146 ? 7.644 6.940 -6.549 1.00 88.69 146 GLU A C 1
ATOM 1053 O O . GLU A 1 146 ? 8.139 7.624 -5.654 1.00 88.69 146 GLU A O 1
ATOM 1058 N N . ALA A 1 147 ? 6.405 7.146 -7.003 1.00 89.00 147 ALA A N 1
ATOM 1059 C CA . ALA A 1 147 ? 5.506 8.151 -6.436 1.00 89.00 147 ALA A CA 1
ATOM 1060 C C . ALA A 1 147 ? 5.203 7.862 -4.957 1.00 89.00 147 ALA A C 1
ATOM 1062 O O . ALA A 1 147 ? 5.268 8.761 -4.117 1.00 89.00 147 ALA A O 1
ATOM 1063 N N . PHE A 1 148 ? 4.953 6.595 -4.623 1.00 89.12 148 PHE A N 1
ATOM 1064 C CA . PHE A 1 148 ? 4.733 6.145 -3.254 1.00 89.12 148 PHE A CA 1
ATOM 1065 C C . PHE A 1 148 ? 5.968 6.381 -2.369 1.00 89.12 148 PHE A C 1
ATOM 1067 O O . PHE A 1 148 ? 5.849 6.897 -1.262 1.00 89.12 148 PHE A O 1
ATOM 1074 N N . LEU A 1 149 ? 7.175 6.080 -2.855 1.00 87.88 149 LEU A N 1
ATOM 1075 C CA . LEU A 1 149 ? 8.416 6.278 -2.100 1.00 87.88 149 LEU A CA 1
ATOM 1076 C C . LEU A 1 149 ? 8.803 7.756 -1.944 1.00 87.88 149 LEU A C 1
ATOM 1078 O O . LEU A 1 149 ? 9.354 8.120 -0.913 1.00 87.88 149 LEU A O 1
ATOM 1082 N N . LYS A 1 150 ? 8.534 8.603 -2.945 1.00 84.25 150 LYS A N 1
ATOM 1083 C CA . LYS A 1 150 ? 8.902 10.036 -2.946 1.00 84.25 150 LYS A CA 1
ATOM 1084 C C . LYS A 1 150 ? 7.906 10.934 -2.208 1.00 84.25 150 LYS A C 1
ATOM 1086 O O . LYS A 1 150 ? 8.192 12.111 -2.013 1.00 84.25 150 LYS A O 1
ATOM 1091 N N . SER A 1 151 ? 6.739 10.407 -1.849 1.00 78.50 151 SER A N 1
ATOM 1092 C CA . SER A 1 151 ? 5.710 11.152 -1.123 1.00 78.50 151 SER A CA 1
ATOM 1093 C C . SER A 1 151 ? 6.216 11.563 0.268 1.00 78.50 151 SER A C 1
ATOM 1095 O O . SER A 1 151 ? 6.860 10.776 0.959 1.00 78.50 151 SER A O 1
ATOM 1097 N N . GLU A 1 152 ? 5.970 12.803 0.686 1.00 67.88 152 GLU A N 1
ATOM 1098 C CA . GLU A 1 152 ? 6.386 13.263 2.016 1.00 67.88 152 GLU A CA 1
ATOM 1099 C C . GLU A 1 152 ? 5.500 12.635 3.110 1.00 67.88 152 GLU A C 1
ATOM 1101 O O . GLU A 1 152 ? 4.331 12.331 2.847 1.00 67.88 152 GLU A O 1
ATOM 1106 N N . PRO A 1 153 ? 6.000 12.466 4.351 1.00 54.59 153 PRO A N 1
ATOM 1107 C CA . PRO A 1 153 ? 5.172 12.020 5.468 1.00 54.59 153 PRO A CA 1
ATOM 1108 C C . PRO A 1 153 ? 3.969 12.963 5.636 1.00 54.59 153 PRO A C 1
ATOM 1110 O O . PRO A 1 153 ? 4.136 14.146 5.928 1.00 54.59 153 PRO A O 1
ATOM 1113 N N . GLY A 1 154 ? 2.754 12.455 5.414 1.00 55.09 154 GLY A N 1
ATOM 1114 C CA . GLY A 1 154 ? 1.516 13.244 5.479 1.00 55.09 154 GLY A CA 1
ATOM 1115 C C . GLY A 1 154 ? 1.088 13.936 4.175 1.00 55.09 154 GLY A C 1
ATOM 1116 O O . GLY A 1 154 ? 0.073 14.629 4.176 1.00 55.09 154 GLY A O 1
ATOM 1117 N N . GLN A 1 155 ? 1.800 13.744 3.060 1.00 52.84 155 GLN A N 1
ATOM 1118 C CA . GLN A 1 155 ? 1.329 14.118 1.725 1.00 52.84 155 GLN A CA 1
ATOM 1119 C C . GLN A 1 155 ? 1.453 12.935 0.756 1.00 52.84 155 GLN A C 1
ATOM 1121 O O . GLN A 1 155 ? 2.541 12.625 0.290 1.00 52.84 155 GLN A O 1
ATOM 1126 N N . SER A 1 156 ? 0.311 12.381 0.336 1.00 54.53 156 SER A N 1
ATOM 1127 C CA . SER A 1 156 ? 0.150 11.561 -0.883 1.00 54.53 156 SER A CA 1
ATOM 1128 C C . SER A 1 156 ? 0.540 10.074 -0.855 1.00 54.53 156 SER A C 1
ATOM 1130 O O . SER A 1 156 ? 0.622 9.464 -1.920 1.00 54.53 156 SER A O 1
ATOM 1132 N N . THR A 1 157 ? 0.620 9.429 0.311 1.00 62.56 157 THR A N 1
ATOM 1133 C CA . THR A 1 157 ? 0.496 7.954 0.430 1.00 62.56 157 THR A CA 1
ATOM 1134 C C . THR A 1 157 ? -0.902 7.508 0.844 1.00 62.56 157 THR A C 1
ATOM 1136 O O . THR A 1 157 ? -1.084 6.478 1.489 1.00 62.56 157 THR A O 1
ATOM 1139 N N . ASP A 1 158 ? -1.908 8.271 0.422 1.00 79.69 158 ASP A N 1
ATOM 1140 C CA . ASP A 1 158 ? -3.310 8.023 0.735 1.00 79.69 158 ASP A CA 1
ATOM 1141 C C . ASP A 1 158 ? -3.860 6.856 -0.112 1.00 79.69 158 ASP A C 1
ATOM 1143 O O . ASP A 1 158 ? -4.657 7.038 -1.039 1.00 79.69 158 ASP A O 1
ATOM 1147 N N . LEU A 1 159 ? -3.378 5.637 0.147 1.00 87.88 159 LEU A N 1
ATOM 1148 C CA . LEU A 1 159 ? -3.803 4.414 -0.538 1.00 87.88 159 LEU A CA 1
ATOM 1149 C C . LEU A 1 159 ? -5.318 4.213 -0.427 1.00 87.88 159 LEU A C 1
ATOM 1151 O O . LEU A 1 159 ? -5.970 3.847 -1.403 1.00 87.88 159 LEU A O 1
ATOM 1155 N N . GLY A 1 160 ? -5.897 4.505 0.733 1.00 87.88 160 GLY A N 1
ATOM 1156 C CA . GLY A 1 160 ? -7.336 4.540 0.941 1.00 87.88 160 GLY A CA 1
ATOM 1157 C C . GLY A 1 160 ? -8.016 5.576 0.050 1.00 87.88 160 GLY A C 1
ATOM 1158 O O . GLY A 1 160 ? -9.034 5.273 -0.575 1.00 87.88 160 GLY A O 1
ATOM 1159 N N . THR A 1 161 ? -7.435 6.767 -0.096 1.00 87.69 161 THR A N 1
ATOM 1160 C CA . THR A 1 161 ? -7.948 7.780 -1.034 1.00 87.69 161 THR A CA 1
ATOM 1161 C C . THR A 1 161 ? -7.868 7.311 -2.489 1.00 87.69 161 THR A C 1
ATOM 1163 O O . THR A 1 161 ? -8.828 7.505 -3.240 1.00 87.69 161 THR A O 1
ATOM 1166 N N . VAL A 1 162 ? -6.788 6.631 -2.895 1.00 89.62 162 VAL A N 1
ATOM 1167 C CA . VAL A 1 162 ? -6.681 6.012 -4.229 1.00 89.62 162 VAL A CA 1
ATOM 1168 C C . VAL A 1 162 ? -7.807 5.013 -4.453 1.00 89.62 162 VAL A C 1
ATOM 1170 O O . VAL A 1 162 ? -8.472 5.071 -5.485 1.00 89.62 162 VAL A O 1
ATOM 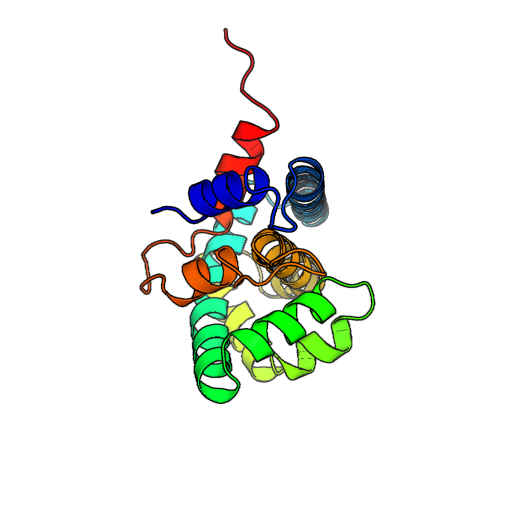1173 N N . ILE A 1 163 ? -8.073 4.141 -3.480 1.00 90.75 163 ILE A N 1
ATOM 1174 C CA . ILE A 1 163 ? -9.152 3.152 -3.568 1.00 90.75 163 ILE A CA 1
ATOM 1175 C C . ILE A 1 163 ? -10.534 3.813 -3.568 1.00 90.75 163 ILE A C 1
ATOM 1177 O O . ILE A 1 163 ? -11.420 3.376 -4.306 1.00 90.75 163 ILE A O 1
ATOM 1181 N N . ASN A 1 164 ? -10.735 4.892 -2.812 1.00 90.25 164 ASN A N 1
ATOM 1182 C CA . ASN A 1 164 ? -11.977 5.665 -2.830 1.00 90.25 164 ASN A CA 1
ATOM 1183 C C . ASN A 1 164 ? -12.242 6.261 -4.223 1.00 90.25 164 ASN A C 1
ATOM 1185 O O . ASN A 1 164 ? -13.334 6.106 -4.775 1.00 90.25 164 ASN A O 1
ATOM 1189 N N . PHE A 1 165 ? -11.233 6.892 -4.831 1.00 90.31 165 PHE A N 1
ATOM 1190 C CA . PHE A 1 165 ? -11.347 7.417 -6.191 1.00 90.31 165 PHE A CA 1
ATOM 1191 C C . PHE A 1 165 ? -11.503 6.308 -7.232 1.00 90.31 165 PHE A C 1
ATOM 1193 O O . PHE A 1 165 ? -12.355 6.432 -8.109 1.00 90.31 165 PHE A O 1
ATOM 1200 N N . ALA A 1 166 ? -10.764 5.205 -7.108 1.00 90.19 166 ALA A N 1
ATOM 1201 C CA . ALA A 1 166 ? -10.905 4.040 -7.975 1.00 90.19 166 ALA A CA 1
ATOM 1202 C C . ALA A 1 166 ? -12.323 3.460 -7.912 1.00 90.19 166 ALA A C 1
ATOM 1204 O O . ALA A 1 166 ? -12.922 3.188 -8.947 1.00 90.19 166 ALA A O 1
ATOM 1205 N N . THR A 1 167 ? -12.906 3.359 -6.715 1.00 89.00 167 THR A N 1
ATOM 1206 C CA . THR A 1 167 ? -14.286 2.890 -6.530 1.00 89.00 167 THR A CA 1
ATOM 1207 C C . THR A 1 167 ? -15.280 3.799 -7.253 1.00 89.00 167 THR A C 1
ATOM 1209 O O . THR A 1 167 ? -16.153 3.306 -7.959 1.00 89.00 167 THR A O 1
ATOM 1212 N N . ARG A 1 168 ? -15.125 5.125 -7.136 1.00 88.38 168 ARG A N 1
ATOM 1213 C CA . ARG A 1 168 ? -15.971 6.107 -7.842 1.00 88.38 168 ARG A CA 1
ATOM 1214 C C . ARG A 1 168 ? -15.757 6.107 -9.355 1.00 88.38 168 ARG A C 1
ATOM 1216 O O . ARG A 1 168 ? -16.685 6.402 -10.094 1.00 88.38 168 ARG A O 1
ATOM 1223 N N . PHE A 1 169 ? -14.542 5.819 -9.810 1.00 89.81 169 PHE A N 1
ATOM 1224 C CA . PHE A 1 169 ? -14.210 5.724 -11.229 1.00 89.81 169 PHE A CA 1
ATOM 1225 C C . PHE A 1 169 ? -14.838 4.482 -11.872 1.00 89.81 169 PHE A C 1
ATOM 1227 O O . PHE A 1 169 ? -15.383 4.572 -12.967 1.00 89.81 169 PHE A O 1
ATOM 1234 N N . LEU A 1 170 ? -14.787 3.341 -11.179 1.00 87.69 170 LEU A N 1
ATOM 1235 C CA . LEU A 1 170 ? -15.345 2.069 -11.643 1.00 87.69 170 LEU A CA 1
ATOM 1236 C C . LEU A 1 170 ? -16.873 2.024 -11.528 1.00 87.69 170 LEU A C 1
ATOM 1238 O O . LEU A 1 170 ? -17.538 1.495 -12.412 1.00 87.69 170 LEU A O 1
ATOM 1242 N N . ASN A 1 171 ? -17.421 2.610 -10.461 1.00 85.31 171 ASN A N 1
ATOM 1243 C CA . ASN A 1 171 ? -18.854 2.768 -10.234 1.00 85.31 171 ASN A CA 1
ATOM 1244 C C . ASN A 1 171 ? -19.202 4.261 -10.185 1.00 85.31 171 ASN A C 1
ATOM 1246 O O . ASN A 1 171 ? -19.407 4.810 -9.093 1.00 85.31 171 ASN A O 1
ATOM 1250 N N . PRO A 1 172 ? -19.253 4.945 -11.343 1.00 76.31 172 PRO A N 1
ATOM 1251 C CA . PRO A 1 172 ? -19.674 6.334 -11.378 1.00 76.31 172 PRO A CA 1
ATOM 1252 C C . PRO A 1 172 ? -21.101 6.432 -10.823 1.00 76.31 172 PRO A C 1
ATOM 1254 O O . PRO A 1 172 ? -21.956 5.627 -11.209 1.00 76.31 172 PRO A O 1
ATOM 1257 N N . PRO A 1 173 ? -21.390 7.385 -9.914 1.00 66.62 173 PRO A N 1
ATOM 1258 C CA . PRO A 1 173 ? -22.757 7.600 -9.468 1.00 66.62 173 PRO A CA 1
ATOM 1259 C C . PRO A 1 173 ? -23.618 7.859 -10.703 1.00 66.62 173 PRO A C 1
ATOM 1261 O O . PRO A 1 173 ? -23.252 8.677 -11.552 1.00 66.62 173 PRO A O 1
ATOM 1264 N N . ALA A 1 174 ? -24.725 7.120 -10.826 1.00 56.78 174 ALA A N 1
ATOM 1265 C CA . ALA A 1 174 ? -25.689 7.337 -11.893 1.00 56.78 174 ALA A CA 1
ATOM 1266 C C . ALA A 1 174 ? -26.038 8.828 -11.901 1.00 56.78 174 ALA A C 1
ATOM 1268 O O . ALA A 1 174 ? -26.452 9.369 -10.876 1.00 56.78 174 ALA A O 1
ATOM 1269 N N . GLN A 1 175 ? -25.772 9.494 -13.025 1.00 50.28 175 GLN A N 1
ATOM 1270 C CA . GLN A 1 175 ? -26.108 10.901 -13.194 1.00 50.28 175 GLN A CA 1
ATOM 1271 C C . GLN A 1 175 ? -27.623 11.017 -12.994 1.00 50.28 175 GLN A C 1
ATOM 1273 O O . GLN A 1 175 ? -28.385 10.421 -13.757 1.00 50.28 175 GLN A O 1
ATOM 1278 N N . ALA A 1 176 ? -28.027 11.677 -11.908 1.00 41.00 176 ALA A N 1
ATOM 1279 C CA . ALA A 1 176 ? -29.413 12.045 -11.646 1.00 41.00 176 ALA A CA 1
ATOM 1280 C C . ALA A 1 176 ? -29.805 13.250 -12.506 1.00 41.00 176 ALA A C 1
ATOM 1282 O O . ALA A 1 176 ? -28.941 14.142 -12.681 1.00 41.00 176 ALA A O 1
#

pLDDT: mean 82.91, std 11.25, range [41.0, 93.19]